Protein AF-A0A947ZAC1-F1 (afdb_monomer_lite)

Sequence (62 aa):
LHRALRLKSMETSRSISDIVNSAIKLALSEDSEDLAAFENRASEPTISFEEALKELKRNGKI

Foldseek 3Di:
DVVVLVVVCVVVVHDSVVVVVVVVCVVCVVVVVVVVVCVVCVPPDDDDPVVVVVVCVVVVVD

pLDDT: mean 96.12, std 2.36, range [81.12, 97.75]

Secondary structure (DSSP, 8-state):
-HHHHHHHHHHHT--HHHHHHHHHHHHTHHHHHHHHHHHHHTTSPP--HHHHHHHHHHTT--

Structure (mmCIF, N/CA/C/O backbone):
data_AF-A0A947ZAC1-F1
#
_entry.id   AF-A0A947ZAC1-F1
#
loop_
_atom_site.group_PDB
_atom_site.id
_atom_site.type_symbol
_atom_site.label_atom_id
_atom_site.label_alt_id
_atom_site.label_comp_id
_atom_site.label_asym_id
_atom_site.label_entity_id
_atom_site.label_seq_id
_atom_site.pdbx_PDB_ins_code
_atom_site.Cartn_x
_atom_site.Cartn_y
_atom_site.Cartn_z
_atom_site.occupancy
_atom_site.B_iso_or_equiv
_atom_site.auth_seq_id
_atom_site.auth_comp_id
_atom_site.auth_asym_id
_atom_site.auth_atom_id
_atom_site.pdbx_PDB_model_num
ATOM 1 N N . LEU A 1 1 ? 11.364 7.360 -22.940 1.00 81.12 1 LEU A N 1
ATOM 2 C CA . LEU A 1 1 ? 10.935 6.197 -22.128 1.00 81.12 1 LEU A CA 1
ATOM 3 C C . LEU A 1 1 ? 11.244 4.847 -22.793 1.00 81.12 1 LEU A C 1
ATOM 5 O O . LEU A 1 1 ? 12.062 4.116 -22.254 1.00 81.12 1 LEU A O 1
ATOM 9 N N . HIS A 1 2 ? 10.700 4.537 -23.980 1.00 91.81 2 HIS A N 1
ATOM 10 C CA . HIS A 1 2 ? 10.903 3.239 -24.66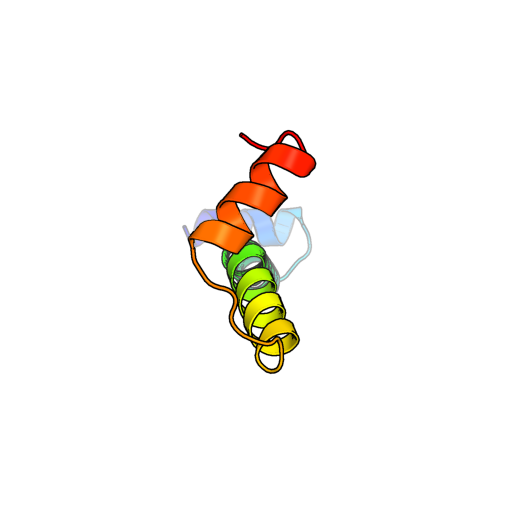1 1.00 91.81 2 HIS A CA 1
ATOM 11 C C . HIS A 1 2 ? 12.381 2.824 -24.834 1.00 91.81 2 HIS A C 1
ATOM 13 O O . HIS A 1 2 ? 12.747 1.695 -24.527 1.00 91.81 2 HIS A O 1
ATOM 19 N N . ARG A 1 3 ? 13.267 3.748 -25.244 1.00 95.19 3 ARG A N 1
ATOM 20 C CA . ARG A 1 3 ? 14.712 3.467 -25.383 1.00 95.19 3 ARG A CA 1
ATOM 21 C C . ARG A 1 3 ? 15.373 3.082 -24.053 1.00 95.19 3 ARG A C 1
ATOM 23 O O . ARG A 1 3 ? 16.170 2.154 -24.029 1.00 95.19 3 ARG A O 1
ATOM 30 N N . ALA A 1 4 ? 15.025 3.769 -22.966 1.00 95.94 4 ALA A N 1
ATOM 31 C CA . ALA A 1 4 ? 15.546 3.473 -21.632 1.00 95.94 4 ALA A CA 1
ATOM 32 C C . ALA A 1 4 ? 15.029 2.121 -21.113 1.00 95.94 4 ALA A C 1
ATOM 34 O O . ALA A 1 4 ? 15.815 1.320 -20.619 1.00 95.94 4 ALA A O 1
ATOM 35 N N . LEU A 1 5 ? 13.738 1.824 -21.312 1.00 93.56 5 LEU A N 1
ATOM 36 C CA . LEU A 1 5 ? 13.158 0.520 -20.970 1.00 93.56 5 LEU A CA 1
ATOM 37 C C . LEU A 1 5 ? 13.807 -0.619 -21.763 1.00 93.56 5 LEU A C 1
ATOM 39 O O . LEU A 1 5 ? 14.112 -1.661 -21.192 1.00 93.56 5 LEU A O 1
ATOM 43 N N . ARG A 1 6 ? 14.092 -0.411 -23.055 1.00 96.44 6 ARG A N 1
ATOM 44 C CA . ARG A 1 6 ? 14.808 -1.393 -23.878 1.00 96.44 6 ARG A CA 1
ATOM 45 C C . ARG A 1 6 ? 16.227 -1.639 -23.365 1.00 96.44 6 ARG A C 1
ATOM 47 O O . ARG A 1 6 ? 16.626 -2.791 -23.238 1.00 96.44 6 ARG A O 1
ATOM 54 N N . LEU A 1 7 ? 16.969 -0.588 -23.017 1.00 97.56 7 LEU A N 1
ATOM 55 C CA . LEU A 1 7 ? 18.293 -0.741 -22.404 1.00 97.56 7 LEU A CA 1
ATOM 56 C C . LEU A 1 7 ? 18.207 -1.525 -21.088 1.00 97.56 7 LEU A C 1
ATOM 58 O O . LEU A 1 7 ? 18.956 -2.480 -20.907 1.00 97.56 7 LEU A O 1
ATOM 62 N N . LYS A 1 8 ? 17.232 -1.205 -20.226 1.00 96.50 8 LYS A N 1
ATOM 63 C CA . LYS A 1 8 ? 17.028 -1.919 -18.960 1.00 96.50 8 LYS A CA 1
ATOM 64 C C . LYS A 1 8 ? 16.633 -3.385 -19.162 1.00 96.50 8 LYS A C 1
ATOM 66 O O . LYS A 1 8 ? 17.076 -4.243 -18.406 1.00 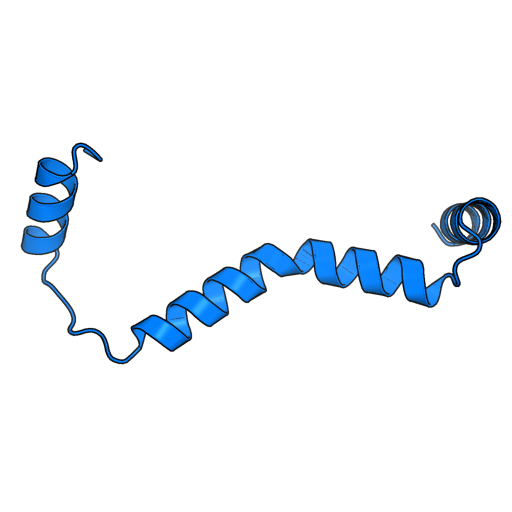96.50 8 LYS A O 1
ATOM 71 N N . SER A 1 9 ? 15.842 -3.683 -20.194 1.00 97.25 9 SER A N 1
ATOM 72 C CA . SER A 1 9 ? 15.449 -5.051 -20.570 1.00 97.25 9 SER A CA 1
ATOM 73 C C . SER A 1 9 ? 16.653 -5.908 -20.959 1.00 97.25 9 SER A C 1
ATOM 75 O O . SER A 1 9 ? 16.790 -7.034 -20.488 1.00 97.25 9 SER A O 1
ATOM 77 N N . MET A 1 10 ? 17.586 -5.333 -21.723 1.00 96.88 10 MET A N 1
ATOM 78 C CA . MET A 1 10 ? 18.833 -5.995 -22.105 1.00 96.88 10 MET A CA 1
ATOM 79 C C . MET A 1 10 ? 19.767 -6.163 -20.901 1.00 96.88 10 MET A C 1
ATOM 81 O O . MET A 1 10 ? 20.286 -7.251 -20.689 1.00 96.88 10 MET A O 1
ATOM 85 N N . GLU A 1 11 ? 19.939 -5.111 -20.093 1.00 97.75 11 GLU A N 1
ATOM 86 C CA . GLU A 1 11 ? 20.775 -5.125 -18.881 1.00 97.75 11 GLU A CA 1
ATOM 87 C C . GLU A 1 11 ? 20.310 -6.191 -17.877 1.00 97.75 11 GLU A C 1
ATOM 89 O O . GLU A 1 11 ? 21.123 -6.901 -17.297 1.00 97.75 11 GLU A O 1
ATOM 94 N N . THR A 1 12 ? 18.995 -6.321 -17.682 1.00 96.12 12 THR A N 1
ATOM 95 C CA . THR A 1 12 ? 18.411 -7.224 -16.676 1.00 96.12 12 THR A CA 1
ATOM 96 C C . THR A 1 12 ? 18.040 -8.600 -17.223 1.00 96.12 12 THR A C 1
ATOM 98 O O . THR A 1 12 ? 17.589 -9.441 -16.453 1.00 96.12 12 THR A O 1
ATOM 101 N N . SER A 1 13 ? 18.218 -8.848 -18.527 1.00 97.44 13 SER A N 1
ATOM 102 C CA . SER A 1 13 ? 17.746 -10.067 -19.208 1.00 97.44 13 SER A CA 1
ATOM 103 C C . SER A 1 13 ? 16.255 -10.360 -18.965 1.00 97.44 13 SER A C 1
ATOM 105 O O . SER A 1 13 ? 15.841 -11.512 -18.857 1.00 97.44 13 SER A O 1
ATOM 107 N N . ARG A 1 14 ? 15.436 -9.308 -18.862 1.00 97.12 14 ARG A N 1
ATOM 108 C CA . ARG A 1 14 ? 13.981 -9.385 -18.654 1.00 97.12 14 ARG A CA 1
ATOM 109 C C . ARG A 1 14 ? 13.258 -8.772 -19.835 1.00 97.12 14 ARG A C 1
ATOM 111 O O . ARG A 1 14 ? 13.783 -7.859 -20.467 1.00 97.12 14 ARG A O 1
ATOM 118 N N . SER A 1 15 ? 12.033 -9.211 -20.118 1.00 97.69 15 SER A N 1
ATOM 119 C CA . SER A 1 15 ? 11.238 -8.537 -21.144 1.00 97.69 15 SER A CA 1
ATOM 120 C C . SER A 1 15 ? 10.834 -7.129 -20.683 1.00 97.69 15 SER A C 1
ATOM 122 O O . SER A 1 15 ? 10.731 -6.845 -19.486 1.00 97.69 15 SER A O 1
ATOM 124 N N . ILE A 1 16 ? 10.572 -6.230 -21.638 1.00 96.12 16 ILE A N 1
ATOM 125 C CA . ILE A 1 16 ? 10.018 -4.903 -21.326 1.00 96.12 16 ILE A CA 1
ATOM 126 C C . ILE A 1 16 ? 8.690 -5.054 -20.569 1.00 96.12 16 ILE A C 1
ATOM 128 O O . ILE A 1 16 ? 8.462 -4.331 -19.601 1.00 96.12 16 ILE A O 1
ATOM 132 N N . SER A 1 17 ? 7.854 -6.022 -20.959 1.00 97.38 17 SER A N 1
ATOM 133 C CA . SER A 1 17 ? 6.585 -6.315 -20.286 1.00 97.38 17 SER A CA 1
ATOM 134 C C . SER A 1 17 ? 6.783 -6.721 -18.828 1.00 97.38 17 SER A C 1
ATOM 136 O O . SER A 1 17 ? 6.054 -6.240 -17.970 1.00 97.38 17 SER A O 1
ATOM 138 N N . ASP A 1 18 ? 7.796 -7.533 -18.515 1.00 97.56 18 ASP A N 1
ATOM 139 C CA . ASP A 1 18 ? 8.077 -7.927 -17.130 1.00 97.56 18 ASP A CA 1
ATOM 140 C C . ASP A 1 18 ? 8.522 -6.738 -16.282 1.00 97.56 18 ASP A C 1
ATOM 142 O O . ASP A 1 18 ? 8.112 -6.616 -15.129 1.00 97.56 18 ASP A O 1
ATOM 146 N N . ILE A 1 19 ? 9.359 -5.858 -16.842 1.00 96.94 19 ILE A N 1
ATOM 147 C CA . ILE A 1 19 ? 9.817 -4.642 -16.157 1.00 96.94 19 ILE A CA 1
ATOM 148 C C . ILE A 1 19 ? 8.627 -3.732 -15.854 1.00 96.94 19 ILE A C 1
ATOM 150 O O . ILE A 1 19 ? 8.484 -3.267 -14.725 1.00 96.94 19 ILE A O 1
ATOM 154 N N . VAL A 1 20 ? 7.760 -3.510 -16.844 1.00 96.94 20 VAL A N 1
ATOM 155 C CA . VAL A 1 20 ? 6.564 -2.674 -16.692 1.00 96.94 20 VAL A CA 1
ATOM 156 C C . VAL A 1 20 ? 5.592 -3.295 -15.687 1.00 96.94 20 VAL A C 1
ATOM 158 O O . VAL A 1 20 ? 5.160 -2.607 -14.769 1.00 96.94 20 VAL A O 1
ATOM 161 N N . ASN A 1 21 ? 5.313 -4.596 -15.784 1.00 97.75 21 ASN A N 1
ATOM 162 C CA . ASN A 1 21 ? 4.423 -5.294 -14.855 1.00 97.75 21 ASN A CA 1
ATOM 163 C C . ASN A 1 21 ? 4.930 -5.233 -13.411 1.00 97.75 21 ASN A C 1
ATOM 165 O O . ASN A 1 21 ? 4.143 -4.997 -12.498 1.00 97.75 21 ASN A O 1
ATOM 169 N N . SER A 1 22 ? 6.232 -5.423 -13.181 1.00 96.69 22 SER A N 1
ATOM 170 C CA . SER A 1 22 ? 6.804 -5.276 -11.839 1.00 96.69 22 SER A CA 1
ATOM 171 C C . SER A 1 22 ? 6.702 -3.848 -11.322 1.00 96.69 22 SER A C 1
ATOM 173 O O . SER A 1 22 ? 6.368 -3.664 -10.157 1.00 96.69 22 SER A O 1
ATOM 175 N N . ALA A 1 23 ? 6.966 -2.850 -12.168 1.00 96.19 23 ALA A N 1
ATOM 176 C CA . ALA A 1 23 ? 6.856 -1.451 -11.775 1.00 96.19 23 ALA A CA 1
ATOM 177 C C . ALA A 1 23 ? 5.412 -1.076 -11.408 1.00 96.19 23 ALA A C 1
ATOM 179 O O . ALA A 1 23 ? 5.205 -0.411 -10.401 1.00 96.19 23 ALA A O 1
ATOM 180 N N . ILE A 1 24 ? 4.421 -1.552 -12.171 1.00 97.12 24 ILE A N 1
ATOM 181 C CA . ILE A 1 24 ? 2.998 -1.332 -11.877 1.00 97.12 24 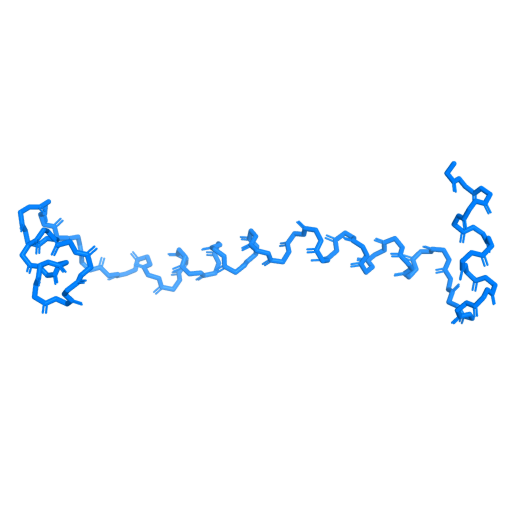ILE A CA 1
ATOM 182 C C . ILE A 1 24 ? 2.606 -2.006 -10.559 1.00 97.12 24 ILE A C 1
ATOM 184 O O . ILE A 1 24 ? 1.995 -1.366 -9.714 1.00 97.12 24 ILE A O 1
ATOM 188 N N . LYS A 1 25 ? 2.987 -3.274 -10.353 1.00 97.06 25 LYS A N 1
ATOM 189 C CA . LYS A 1 25 ? 2.696 -3.986 -9.097 1.00 97.06 25 LYS A CA 1
ATOM 190 C C . LYS A 1 25 ? 3.310 -3.294 -7.885 1.00 97.06 25 LYS A C 1
ATOM 192 O O . LYS A 1 25 ? 2.659 -3.211 -6.857 1.00 97.06 25 LYS A O 1
ATOM 197 N N . LEU A 1 26 ? 4.542 -2.804 -8.015 1.00 97.31 26 LEU A N 1
ATOM 198 C CA . LEU A 1 26 ? 5.208 -2.062 -6.949 1.00 97.31 26 LEU A CA 1
ATOM 199 C C . LEU A 1 26 ? 4.524 -0.717 -6.684 1.00 97.31 26 LEU A C 1
ATOM 201 O O . LEU A 1 26 ? 4.369 -0.334 -5.536 1.00 97.31 26 LEU A O 1
ATOM 205 N N . ALA A 1 27 ? 4.107 -0.008 -7.733 1.00 97.44 27 ALA A N 1
ATOM 206 C CA . ALA A 1 27 ? 3.424 1.274 -7.587 1.00 97.44 27 ALA A CA 1
ATOM 207 C 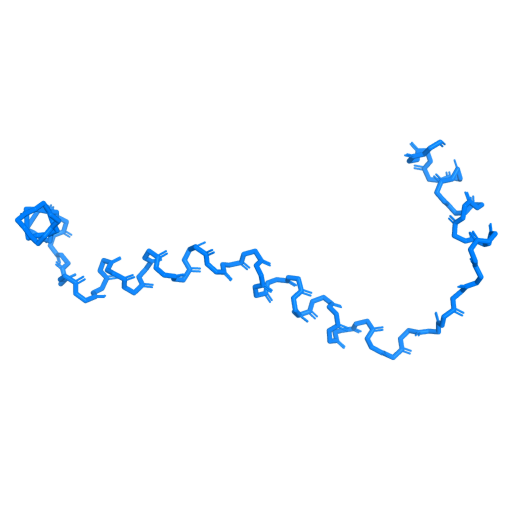C . ALA A 1 27 ? 2.042 1.151 -6.923 1.00 97.44 27 ALA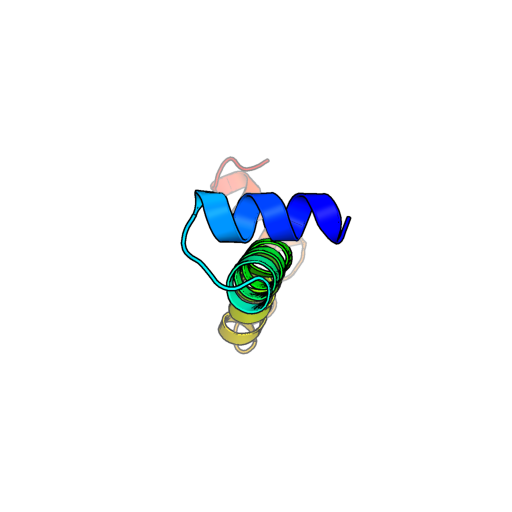 A C 1
ATOM 209 O O . ALA A 1 27 ? 1.561 2.134 -6.381 1.00 97.44 27 ALA A O 1
ATOM 210 N N . LEU A 1 28 ? 1.422 -0.031 -6.984 1.00 97.19 28 LEU A N 1
ATOM 211 C CA . LEU A 1 28 ? 0.082 -0.306 -6.458 1.00 97.19 28 LEU A CA 1
ATOM 212 C C . LEU A 1 28 ? 0.092 -1.229 -5.229 1.00 97.19 28 LEU A C 1
ATOM 214 O O . LEU A 1 28 ? -0.966 -1.696 -4.813 1.00 97.19 28 LEU A O 1
ATOM 218 N N . SER A 1 29 ? 1.262 -1.564 -4.674 1.00 96.81 29 SER A N 1
ATOM 219 C CA . SER A 1 29 ? 1.330 -2.527 -3.569 1.00 96.81 29 SER A CA 1
ATOM 220 C C . SER A 1 29 ? 0.718 -1.970 -2.286 1.00 96.81 29 SER A C 1
ATOM 222 O O . SER A 1 29 ? -0.028 -2.688 -1.634 1.00 96.81 29 SER A O 1
ATOM 224 N N . GLU A 1 30 ? 0.977 -0.697 -1.971 1.00 95.88 30 GLU A N 1
ATOM 225 C CA . GLU A 1 30 ? 0.407 -0.009 -0.801 1.00 95.88 30 GLU A CA 1
ATOM 226 C C . GLU A 1 30 ? -1.124 0.035 -0.880 1.00 95.88 30 GLU A C 1
ATOM 228 O O . GLU A 1 30 ? -1.796 -0.470 0.013 1.00 95.88 30 GLU A O 1
ATOM 233 N N . ASP A 1 31 ? -1.677 0.498 -2.007 1.00 96.88 31 ASP A N 1
ATOM 234 C CA . ASP A 1 31 ? -3.130 0.517 -2.225 1.00 96.88 31 ASP A CA 1
ATOM 235 C C . ASP A 1 31 ? -3.748 -0.887 -2.102 1.00 96.88 31 ASP A C 1
ATOM 237 O O . ASP A 1 31 ? -4.837 -1.061 -1.555 1.00 96.88 31 ASP A O 1
ATOM 241 N N . SER A 1 32 ? -3.060 -1.914 -2.614 1.00 96.56 32 SER A N 1
ATOM 242 C CA . SER A 1 32 ? -3.525 -3.298 -2.507 1.00 96.56 32 SER A CA 1
ATOM 243 C C . SER A 1 32 ? -3.536 -3.800 -1.062 1.00 96.56 32 SER A C 1
ATOM 245 O O . SER A 1 32 ? -4.416 -4.585 -0.709 1.00 96.56 32 SER A O 1
ATOM 247 N N . GLU A 1 33 ? -2.560 -3.402 -0.246 1.00 96.94 33 GLU A N 1
ATOM 248 C CA . GLU A 1 33 ? -2.489 -3.748 1.176 1.00 96.94 33 GLU A CA 1
ATOM 249 C C . GLU A 1 33 ? -3.584 -3.026 1.970 1.00 96.94 33 GLU A C 1
ATOM 251 O O . GLU A 1 33 ? -4.276 -3.659 2.772 1.00 96.94 33 GLU A O 1
ATOM 256 N N . ASP A 1 34 ? -3.814 -1.745 1.680 1.00 97.12 34 ASP A N 1
ATOM 257 C CA . ASP A 1 34 ? -4.879 -0.950 2.291 1.00 97.12 34 ASP A CA 1
ATOM 258 C C . ASP A 1 34 ? -6.263 -1.522 1.977 1.00 97.12 34 ASP A C 1
ATOM 260 O O . ASP A 1 34 ? -7.072 -1.735 2.884 1.00 97.12 34 ASP A O 1
ATOM 264 N N . LEU A 1 35 ? -6.539 -1.838 0.707 1.00 97.44 35 LEU A N 1
ATOM 265 C CA . LEU A 1 35 ? -7.804 -2.458 0.300 1.00 97.44 35 LEU A CA 1
ATOM 266 C C . LEU A 1 35 ? -8.032 -3.799 1.004 1.00 97.44 35 LEU A C 1
ATOM 268 O O . LEU A 1 35 ? -9.123 -4.042 1.521 1.00 97.44 35 LEU A O 1
ATOM 272 N N . ALA A 1 36 ? -6.999 -4.640 1.101 1.00 97.06 36 ALA A N 1
ATOM 273 C CA . ALA A 1 36 ? -7.093 -5.900 1.830 1.00 97.06 36 ALA A CA 1
ATOM 274 C C . ALA A 1 36 ? -7.362 -5.676 3.330 1.00 97.06 36 ALA A C 1
ATOM 276 O O . ALA A 1 36 ? -8.141 -6.411 3.941 1.00 97.06 36 ALA A O 1
ATOM 277 N N . ALA A 1 37 ? -6.756 -4.655 3.943 1.00 96.75 37 ALA A N 1
ATOM 278 C CA . ALA A 1 37 ? -7.038 -4.289 5.327 1.00 96.75 37 ALA A CA 1
ATOM 279 C C . ALA A 1 37 ? -8.491 -3.818 5.508 1.00 96.75 37 ALA A C 1
ATOM 281 O O . ALA A 1 37 ? -9.129 -4.211 6.484 1.00 96.75 37 ALA A O 1
ATOM 282 N N . PHE A 1 38 ? -9.045 -3.042 4.573 1.00 95.69 38 PHE A N 1
ATOM 283 C CA . PHE A 1 38 ? -10.461 -2.664 4.601 1.00 95.69 38 PHE A CA 1
ATOM 284 C C . PHE A 1 38 ? -11.387 -3.879 4.521 1.00 95.69 38 PHE A C 1
ATOM 286 O O . PHE A 1 38 ? -12.317 -3.984 5.320 1.00 95.69 38 PHE A O 1
ATOM 293 N N . GLU A 1 39 ? -11.124 -4.811 3.604 1.00 96.88 39 GLU A N 1
ATOM 294 C CA . GLU A 1 39 ? -11.927 -6.029 3.447 1.00 96.88 39 GLU A CA 1
ATOM 295 C C . GLU A 1 39 ? -11.885 -6.909 4.702 1.00 96.88 39 GLU A C 1
ATOM 297 O O . GLU A 1 39 ? -12.931 -7.322 5.205 1.00 96.88 39 GLU A O 1
ATOM 302 N N . ASN A 1 40 ? -10.694 -7.136 5.265 1.00 96.94 40 ASN A N 1
ATOM 303 C CA . ASN A 1 40 ? -10.521 -7.936 6.482 1.00 96.94 40 ASN A CA 1
ATOM 304 C C . ASN A 1 40 ? -11.244 -7.334 7.695 1.00 96.94 40 ASN A C 1
ATOM 306 O O . ASN A 1 40 ? -11.700 -8.063 8.575 1.00 96.94 40 ASN A O 1
ATOM 310 N N . ARG A 1 41 ? -11.349 -6.003 7.744 1.00 95.56 41 ARG A N 1
ATOM 311 C CA . ARG A 1 41 ? -11.964 -5.263 8.851 1.00 95.56 41 ARG A CA 1
ATOM 312 C C . ARG A 1 41 ? -13.434 -4.929 8.610 1.00 95.56 41 ARG A C 1
ATOM 314 O O . ARG A 1 41 ? -14.071 -4.341 9.478 1.00 95.56 41 ARG A O 1
ATOM 321 N N . ALA A 1 42 ? -14.003 -5.327 7.471 1.00 96.06 42 ALA A N 1
ATOM 322 C CA . ALA A 1 42 ? -15.374 -4.986 7.095 1.00 96.06 42 ALA A CA 1
ATOM 323 C C . ALA A 1 42 ? -16.428 -5.505 8.092 1.00 96.06 42 ALA A C 1
ATOM 325 O O . ALA A 1 42 ? -17.496 -4.910 8.220 1.00 96.06 42 ALA A O 1
ATOM 326 N N . SER A 1 43 ? -16.136 -6.600 8.803 1.00 95.00 43 SER A N 1
ATOM 327 C CA . SER A 1 43 ? -17.014 -7.167 9.834 1.00 95.00 43 SER A CA 1
ATOM 328 C C . SER A 1 43 ? -16.723 -6.672 11.255 1.00 95.00 43 SER A C 1
ATOM 330 O O . SER A 1 43 ? -17.387 -7.119 12.191 1.00 95.00 43 SER A O 1
ATOM 332 N N . GLU A 1 44 ? -15.720 -5.810 11.455 1.00 95.44 44 GLU A N 1
ATOM 333 C CA . GLU A 1 44 ? -15.440 -5.240 12.774 1.00 95.44 44 GLU A CA 1
ATOM 334 C C . GLU A 1 44 ? -16.589 -4.314 13.209 1.00 95.44 44 GLU A C 1
ATOM 336 O O . GLU A 1 44 ? -17.118 -3.549 12.398 1.00 95.44 44 GLU A O 1
ATOM 341 N N . PRO A 1 45 ? -16.997 -4.350 14.489 1.00 94.62 45 PRO A N 1
ATOM 342 C CA . PRO A 1 45 ? -17.984 -3.411 14.995 1.00 94.62 45 PRO A CA 1
ATOM 343 C C . PRO A 1 45 ? -17.435 -1.983 14.944 1.00 94.62 45 PRO A C 1
ATOM 345 O O . PRO A 1 45 ? -16.281 -1.721 15.284 1.00 94.62 45 PRO A O 1
ATOM 348 N N . THR A 1 46 ? -18.289 -1.032 14.570 1.00 94.56 46 THR A N 1
ATOM 349 C CA . THR A 1 46 ? -17.943 0.387 14.650 1.00 94.56 46 THR A CA 1
ATOM 350 C C . THR A 1 46 ? -17.843 0.821 16.107 1.00 94.56 46 THR A C 1
ATOM 352 O O . THR A 1 46 ? -18.735 0.515 16.900 1.00 94.56 46 THR A O 1
ATOM 355 N N . ILE A 1 47 ? -16.815 1.596 16.435 1.00 95.19 47 ILE A N 1
ATOM 356 C CA . ILE A 1 47 ? -16.678 2.259 17.735 1.00 95.19 47 ILE A CA 1
ATOM 357 C C . ILE A 1 47 ? -16.978 3.749 17.606 1.00 95.19 47 ILE A C 1
ATOM 359 O O . ILE A 1 47 ? -16.835 4.344 16.534 1.00 95.19 47 ILE A O 1
ATOM 363 N N . SER A 1 48 ? -17.383 4.369 18.708 1.00 97.62 48 SER A N 1
ATOM 364 C CA . SER A 1 48 ? -17.519 5.820 18.758 1.00 97.62 48 SER A CA 1
ATOM 365 C C . SER A 1 48 ? -16.153 6.505 18.654 1.00 97.62 48 SER A C 1
ATOM 367 O O . SER A 1 48 ? -15.108 5.956 19.014 1.00 97.62 48 SER A O 1
ATOM 369 N N . PHE A 1 49 ? -16.159 7.762 18.212 1.00 95.94 49 PHE A N 1
ATOM 370 C CA . PHE A 1 49 ? -14.941 8.569 18.164 1.00 95.94 49 PHE A CA 1
ATOM 371 C C . PHE A 1 49 ? -14.292 8.729 19.552 1.00 95.94 49 PHE A C 1
ATOM 373 O O . PHE A 1 49 ? -13.069 8.713 19.674 1.00 95.94 49 PHE A O 1
ATOM 380 N N . GLU A 1 50 ? -15.095 8.831 20.617 1.00 97.50 50 GLU A N 1
ATOM 381 C CA . GLU A 1 50 ? -14.588 8.928 21.990 1.00 97.50 50 GLU A CA 1
ATOM 382 C C . GLU A 1 50 ? -13.832 7.659 22.416 1.00 97.50 50 GLU A C 1
ATOM 384 O O . GLU A 1 50 ? -12.764 7.749 23.026 1.00 97.50 50 GLU A O 1
ATOM 389 N N . GLU A 1 51 ? -14.355 6.478 22.082 1.00 97.12 51 GLU A N 1
ATOM 390 C CA . GLU A 1 51 ? -13.700 5.196 22.362 1.00 97.12 51 GLU A CA 1
ATOM 391 C C . GLU A 1 51 ? -12.382 5.063 21.598 1.00 97.12 51 GLU A C 1
ATOM 393 O O . GLU A 1 51 ? -11.369 4.694 22.197 1.00 97.12 51 GLU A O 1
ATOM 398 N N . ALA A 1 52 ? -12.359 5.470 20.324 1.00 95.50 52 ALA A N 1
ATOM 399 C CA . ALA A 1 52 ? -11.136 5.500 19.526 1.00 95.50 52 ALA A CA 1
ATOM 400 C C . ALA A 1 52 ? -10.060 6.404 20.160 1.00 95.50 52 ALA A C 1
ATOM 402 O O . ALA A 1 52 ? -8.900 6.009 20.278 1.00 95.50 52 ALA A O 1
ATOM 403 N N . LEU A 1 53 ? -10.432 7.598 20.643 1.00 97.38 53 LEU A N 1
ATOM 404 C CA . LEU A 1 53 ? -9.496 8.501 21.327 1.00 97.38 53 LEU A CA 1
ATOM 405 C C . LEU A 1 53 ? -8.966 7.919 22.643 1.00 97.38 53 LEU A C 1
ATOM 407 O O . LEU A 1 53 ? -7.784 8.087 22.955 1.00 97.38 53 LEU A O 1
ATOM 41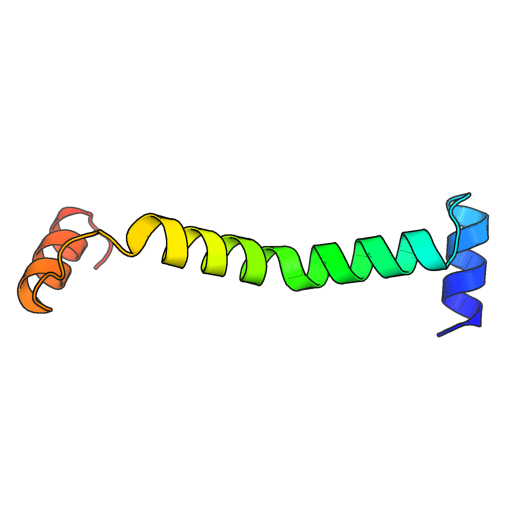1 N N . LYS A 1 54 ? -9.817 7.244 23.427 1.00 97.19 54 LYS A N 1
ATOM 412 C CA . LYS A 1 54 ? -9.393 6.559 24.661 1.00 97.19 54 LYS A CA 1
ATOM 413 C C . LYS A 1 54 ? -8.370 5.470 24.354 1.00 97.19 54 LYS A C 1
ATOM 415 O O . LYS A 1 54 ? -7.368 5.359 25.060 1.00 97.19 54 LYS A O 1
ATOM 420 N N . GLU A 1 55 ? -8.596 4.700 23.296 1.00 95.94 55 GLU A N 1
ATOM 421 C CA . GLU A 1 55 ? -7.672 3.662 22.855 1.00 95.94 55 GLU A CA 1
ATOM 422 C C . GLU A 1 55 ? -6.336 4.230 22.360 1.00 95.94 55 GLU A C 1
ATOM 424 O O . GLU A 1 55 ? -5.281 3.756 22.784 1.00 95.94 55 GLU A O 1
ATOM 429 N N . LEU A 1 56 ? -6.353 5.279 21.535 1.00 96.75 56 LEU A N 1
ATOM 430 C CA . LEU A 1 56 ? -5.124 5.909 21.044 1.00 96.75 56 LEU A CA 1
ATOM 431 C C . LEU A 1 56 ? -4.261 6.461 22.188 1.00 96.75 56 LEU A C 1
ATOM 433 O O . LEU A 1 56 ? -3.052 6.225 22.194 1.00 96.75 56 LEU A O 1
ATOM 437 N N . LYS A 1 57 ? -4.881 7.113 23.185 1.00 97.06 57 LYS A N 1
ATOM 438 C CA . LYS A 1 57 ? -4.192 7.584 24.401 1.00 97.06 57 LYS A CA 1
ATOM 439 C C . LYS A 1 57 ? -3.595 6.430 25.200 1.00 97.06 57 LYS A C 1
ATOM 441 O O . LYS A 1 57 ? -2.437 6.484 25.603 1.00 97.06 57 LYS A O 1
ATOM 446 N N . ARG A 1 58 ? -4.368 5.358 25.412 1.00 97.31 58 ARG A N 1
ATOM 447 C CA . ARG A 1 58 ? -3.904 4.151 26.120 1.00 97.31 58 ARG A CA 1
ATOM 448 C C . ARG A 1 58 ? -2.697 3.517 25.426 1.00 97.31 58 ARG A C 1
ATOM 450 O O . ARG A 1 58 ? -1.794 3.033 26.100 1.00 97.31 58 ARG A O 1
ATOM 457 N N . ASN A 1 59 ? -2.676 3.549 24.096 1.00 96.81 59 ASN A N 1
ATOM 458 C CA . ASN A 1 59 ? -1.611 2.978 23.277 1.00 96.81 59 ASN A CA 1
ATOM 459 C C . ASN A 1 59 ? -0.436 3.956 23.045 1.00 96.81 59 ASN A C 1
ATOM 461 O O . ASN A 1 59 ? 0.486 3.622 22.298 1.00 96.81 59 ASN A O 1
ATOM 465 N N . GLY A 1 60 ? -0.462 5.156 23.645 1.00 95.56 60 GLY A N 1
ATOM 466 C CA . GLY A 1 60 ? 0.588 6.175 23.515 1.00 95.56 60 GLY A CA 1
ATOM 467 C C . GLY A 1 60 ? 0.757 6.717 22.093 1.00 95.56 60 GLY A C 1
ATOM 468 O O . GLY A 1 60 ? 1.851 7.134 21.716 1.00 95.56 60 GLY A O 1
ATOM 469 N N . LYS A 1 61 ? -0.297 6.645 21.273 1.00 94.12 61 LYS A N 1
ATOM 470 C CA . LYS A 1 61 ? -0.300 7.137 19.886 1.00 94.12 61 LYS A CA 1
ATOM 471 C C . LYS A 1 61 ? -0.691 8.611 19.788 1.00 94.12 61 LYS A C 1
ATOM 473 O O . LYS A 1 61 ? -0.433 9.213 18.749 1.00 94.12 61 LYS A O 1
ATOM 478 N N . ILE A 1 62 ? -1.281 9.154 20.857 1.00 90.06 62 ILE A N 1
ATOM 479 C CA . ILE A 1 62 ? -1.586 10.570 21.113 1.00 90.06 62 ILE A CA 1
ATOM 480 C C . ILE A 1 62 ? -1.523 10.861 22.614 1.00 90.06 62 ILE A C 1
ATOM 482 O O . ILE A 1 62 ? -1.583 9.884 23.399 1.00 90.06 62 ILE A O 1
#

Radius of gyration: 21.09 Å; chains: 1; bounding box: 39×21×52 Å